Protein AF-A0A935XXM3-F1 (afdb_monomer)

Sequence (80 aa):
MAQGTVKWFNDAKGFGFITPDDGGADVFAHFSAITMEGFKTLKQGEPVSFDLVQGPKGLHAQNIQAQPGPIQTQPKPGDN

Radius of gyration: 13.73 Å; Cα contacts (8 Å, |Δi|>4): 163; chains: 1; bounding box: 31×49×20 Å

Nearest PDB structures (foldseek):
  3i2z-assembly2_B  TM=9.266E-01  e=1.005E-09  Salmonella enterica subsp. enterica serovar Typhimurium
  8xyf-assembly1_B  TM=9.521E-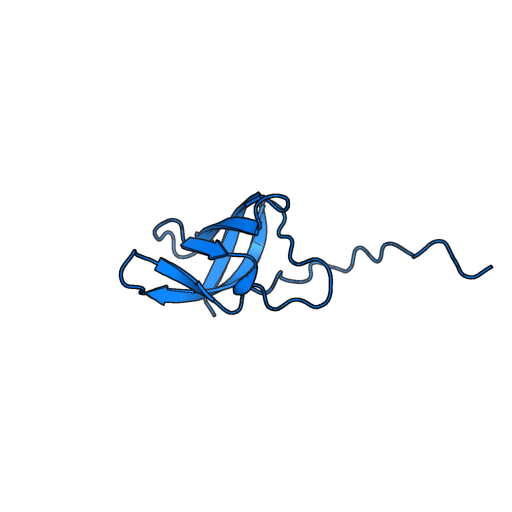01  e=1.884E-09  Escherichia coli K-12
  1mjc-assembly1_A  TM=9.446E-01  e=3.315E-09  Escherichia coli
  5o6f-assembly1_A  TM=8.703E-01  e=1.376E-09  Corynebacterium pseudotuberculosis
  6ktc-assembly1_A  TM=9.078E-01  e=1.048E-07  Homo sapiens

pLDDT: mean 81.02, std 13.91, range [46.84, 92.75]

Foldseek 3Di:
DFKFFFQDADLVQQWGWTQTPVRDDTATEGLVQEDDPDRSDDDGRFMWDFDWDQDPVGTYTHHIGGDDDPDPPPPPPDDD

Solvent-accessible surface area (backbone atoms only — not comparable to full-atom values): 4681 Å² total; per-residue (Å²): 120,44,52,26,33,26,69,39,49,39,66,94,78,37,39,35,34,28,37,36,71,86,70,58,72,72,24,41,35,43,39,88,30,40,61,60,91,75,82,64,64,66,56,60,72,38,57,31,37,23,32,78,41,86,49,100,88,44,52,32,40,33,64,31,30,76,53,84,61,87,75,80,72,72,75,76,93,77,83,132

Structure (mmCIF, N/CA/C/O backbone):
data_AF-A0A935XXM3-F1
#
_entry.id   AF-A0A935XXM3-F1
#
loop_
_atom_site.group_PDB
_atom_site.id
_atom_site.type_symbol
_atom_site.label_atom_id
_atom_site.label_alt_id
_atom_site.label_comp_id
_atom_site.label_asym_id
_atom_site.label_entity_id
_atom_site.label_seq_id
_atom_site.pdbx_PDB_ins_code
_atom_site.Cartn_x
_atom_site.Cartn_y
_atom_site.Cartn_z
_atom_site.occupancy
_atom_site.B_iso_or_equiv
_atom_site.auth_seq_id
_atom_site.auth_comp_id
_atom_site.auth_asym_id
_atom_site.auth_atom_id
_atom_site.pdbx_PDB_model_num
ATOM 1 N N . MET A 1 1 ? -11.408 -2.276 -7.300 1.00 78.75 1 MET A N 1
ATOM 2 C CA . MET A 1 1 ? -10.532 -1.476 -6.420 1.00 78.75 1 MET A CA 1
ATOM 3 C C . MET A 1 1 ? -10.907 -1.696 -4.964 1.00 78.75 1 MET A C 1
ATOM 5 O O . MET A 1 1 ? -11.910 -1.170 -4.494 1.00 78.75 1 MET A O 1
ATOM 9 N N . ALA A 1 2 ? -10.133 -2.530 -4.283 1.00 88.31 2 ALA A N 1
ATOM 10 C CA . ALA A 1 2 ? -10.095 -2.621 -2.833 1.00 88.31 2 ALA A CA 1
ATOM 11 C C . ALA A 1 2 ? -9.190 -1.515 -2.264 1.00 88.31 2 ALA A C 1
ATOM 13 O O . ALA A 1 2 ? -8.300 -0.997 -2.942 1.00 88.31 2 ALA A O 1
ATOM 14 N N . GLN A 1 3 ? -9.426 -1.160 -1.008 1.00 91.19 3 GLN A N 1
ATOM 15 C CA . GLN A 1 3 ? -8.588 -0.229 -0.264 1.00 91.19 3 GLN A CA 1
ATOM 16 C C . GLN A 1 3 ? -7.948 -0.964 0.903 1.00 91.19 3 GLN A C 1
ATOM 18 O O . GLN A 1 3 ? -8.491 -1.936 1.437 1.00 91.19 3 GLN A O 1
ATOM 23 N N . GLY A 1 4 ? -6.774 -0.500 1.296 1.00 91.75 4 GLY A N 1
ATOM 24 C CA . GLY A 1 4 ? -6.095 -1.044 2.451 1.00 91.75 4 GLY A CA 1
ATOM 25 C C . GLY A 1 4 ? -4.935 -0.180 2.878 1.00 91.75 4 GLY A C 1
ATOM 26 O O . GLY A 1 4 ? -4.582 0.812 2.240 1.00 91.75 4 GLY A O 1
ATOM 27 N N . THR A 1 5 ? -4.339 -0.592 3.981 1.00 91.94 5 THR A N 1
ATOM 28 C CA . THR A 1 5 ? -3.209 0.091 4.589 1.00 91.94 5 THR A CA 1
ATOM 29 C C . THR A 1 5 ? -1.974 -0.771 4.424 1.00 91.94 5 THR A C 1
ATOM 31 O O . THR A 1 5 ? -1.986 -1.969 4.715 1.00 91.94 5 THR A O 1
ATOM 34 N N . VAL A 1 6 ? -0.884 -0.178 3.947 1.00 91.75 6 VAL A N 1
ATOM 35 C CA . VAL A 1 6 ? 0.380 -0.897 3.772 1.00 91.75 6 VAL A CA 1
ATOM 36 C C . VAL A 1 6 ? 0.880 -1.342 5.141 1.00 91.75 6 VAL A C 1
ATOM 38 O O . VAL A 1 6 ? 1.265 -0.520 5.973 1.00 91.75 6 VAL A O 1
ATOM 41 N N . LYS A 1 7 ? 0.901 -2.652 5.380 1.00 91.44 7 LYS A N 1
ATOM 42 C CA . LYS A 1 7 ? 1.392 -3.213 6.640 1.00 91.44 7 LYS A CA 1
ATOM 43 C C . LYS A 1 7 ? 2.890 -3.018 6.756 1.00 91.44 7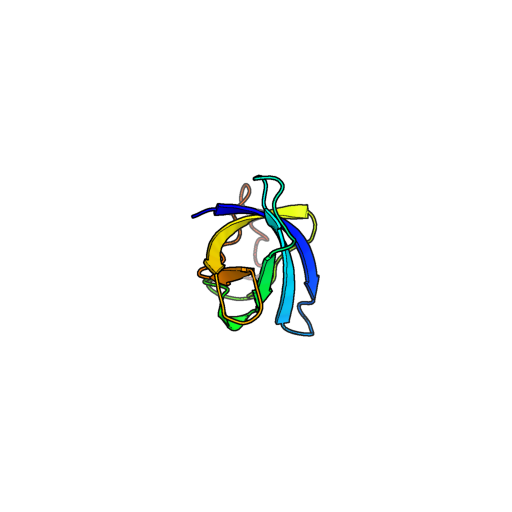 LYS A C 1
ATOM 45 O O . LYS A 1 7 ? 3.391 -2.607 7.797 1.00 91.44 7 LYS A O 1
ATOM 50 N N . TRP A 1 8 ? 3.584 -3.328 5.670 1.00 91.12 8 TRP A N 1
ATOM 51 C CA . TRP A 1 8 ? 4.998 -3.072 5.473 1.00 91.12 8 TRP A CA 1
ATOM 52 C C . TRP A 1 8 ? 5.321 -3.247 3.991 1.00 91.12 8 TRP A C 1
ATOM 54 O O . TRP A 1 8 ? 4.719 -4.068 3.295 1.00 91.12 8 TRP A O 1
ATOM 64 N N . PHE A 1 9 ? 6.296 -2.492 3.510 1.00 90.75 9 PHE A N 1
ATOM 65 C CA . PHE A 1 9 ? 6.812 -2.626 2.159 1.00 90.75 9 PHE A CA 1
ATOM 66 C C . PHE A 1 9 ? 8.323 -2.479 2.200 1.00 90.75 9 PHE A C 1
ATOM 68 O O . PHE A 1 9 ? 8.845 -1.630 2.916 1.00 90.75 9 PHE A O 1
ATOM 75 N N . ASN A 1 10 ? 9.019 -3.342 1.469 1.00 89.25 10 ASN A N 1
ATOM 76 C CA . ASN A 1 10 ? 10.463 -3.294 1.348 1.00 89.25 10 ASN A CA 1
ATOM 77 C C . ASN A 1 10 ? 10.814 -2.820 -0.060 1.00 89.25 10 ASN A C 1
ATOM 79 O O . ASN A 1 10 ? 10.750 -3.591 -1.017 1.00 89.25 10 ASN A O 1
ATOM 83 N N . ASP A 1 11 ? 11.187 -1.552 -0.176 1.00 85.06 11 ASP A N 1
ATOM 84 C CA . ASP A 1 11 ? 11.627 -0.915 -1.418 1.00 85.06 11 ASP A CA 1
ATOM 85 C C . ASP A 1 11 ? 12.888 -1.563 -2.007 1.00 85.06 11 ASP A C 1
ATOM 87 O O . ASP A 1 11 ? 12.939 -1.797 -3.214 1.00 85.06 11 ASP A O 1
ATOM 91 N N . ALA A 1 12 ? 13.853 -1.960 -1.174 1.00 85.88 12 ALA A N 1
ATOM 92 C CA . ALA A 1 12 ? 15.069 -2.636 -1.624 1.00 85.88 12 ALA A CA 1
ATOM 93 C C . ALA A 1 12 ? 14.797 -4.020 -2.238 1.00 85.88 12 ALA A C 1
ATOM 95 O O . ALA A 1 12 ? 15.520 -4.467 -3.128 1.00 85.88 12 ALA A O 1
ATOM 96 N N . LYS A 1 13 ? 13.769 -4.725 -1.752 1.00 87.88 13 LYS A N 1
ATOM 97 C CA . LYS A 1 13 ? 13.360 -6.031 -2.286 1.00 87.88 13 LYS A CA 1
ATOM 98 C C . LYS A 1 13 ? 12.239 -5.949 -3.326 1.00 87.88 13 LYS A C 1
ATOM 100 O O . LYS A 1 13 ? 12.058 -6.902 -4.077 1.00 87.88 13 LYS A O 1
ATOM 105 N N . GLY A 1 14 ? 11.485 -4.854 -3.361 1.00 87.56 14 GLY A N 1
ATOM 106 C CA . GLY A 1 14 ? 10.345 -4.663 -4.253 1.00 87.56 14 GLY A CA 1
ATOM 107 C C . GLY A 1 14 ? 9.104 -5.486 -3.884 1.00 87.56 14 GLY A C 1
ATOM 108 O O . GLY A 1 14 ? 8.307 -5.818 -4.759 1.00 87.56 14 GLY A O 1
ATOM 109 N N . PHE A 1 15 ? 8.914 -5.854 -2.618 1.00 90.06 15 PHE A N 1
ATOM 110 C CA . PHE A 1 15 ? 7.698 -6.549 -2.185 1.00 90.06 15 PHE A CA 1
ATOM 111 C C . PHE A 1 15 ? 7.277 -6.150 -0.775 1.00 90.06 15 PHE A C 1
ATOM 113 O O . PHE A 1 15 ? 8.073 -5.648 0.018 1.00 90.06 15 PHE A O 1
ATOM 120 N N . GLY A 1 16 ? 6.012 -6.395 -0.461 1.00 91.62 16 GLY A N 1
ATOM 121 C CA . GLY A 1 16 ? 5.427 -6.095 0.833 1.00 91.62 16 GLY A CA 1
ATOM 122 C C . GLY A 1 16 ? 4.085 -6.775 1.030 1.00 91.62 16 GLY A C 1
ATOM 123 O O . GLY A 1 16 ? 3.669 -7.627 0.241 1.00 91.62 16 GLY A O 1
ATOM 124 N N . PHE A 1 17 ? 3.402 -6.361 2.087 1.00 92.38 17 PHE A N 1
ATOM 125 C CA . PHE A 1 17 ? 2.050 -6.794 2.394 1.00 92.38 17 PHE A CA 1
ATOM 126 C C . PHE A 1 17 ?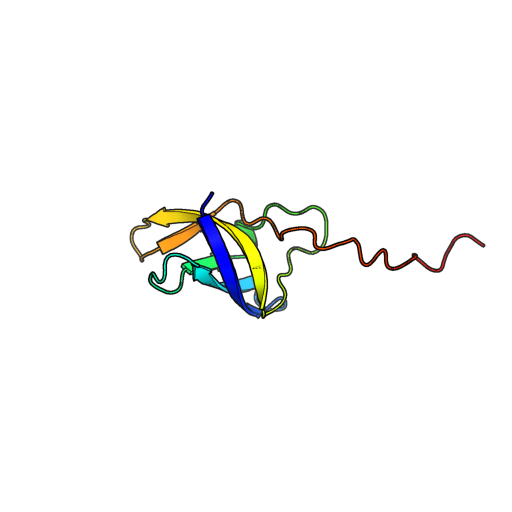 1.164 -5.600 2.707 1.00 92.38 17 PHE A C 1
ATOM 128 O O . PHE A 1 17 ? 1.579 -4.633 3.354 1.00 92.38 17 PHE A O 1
ATOM 135 N N . ILE A 1 18 ? -0.076 -5.696 2.249 1.00 92.56 18 ILE A N 1
ATOM 136 C CA . ILE A 1 18 ? -1.112 -4.703 2.479 1.00 92.56 18 ILE A CA 1
ATOM 137 C C . ILE A 1 18 ? -2.219 -5.372 3.282 1.00 92.56 18 ILE A C 1
ATOM 139 O O . ILE A 1 18 ? -2.664 -6.469 2.943 1.00 92.56 18 ILE A O 1
ATOM 143 N N . THR A 1 19 ? -2.655 -4.710 4.346 1.00 92.75 19 THR A N 1
ATOM 144 C CA . THR A 1 19 ? -3.822 -5.129 5.114 1.00 92.75 19 THR A CA 1
ATOM 145 C C . THR A 1 19 ? -5.056 -4.510 4.458 1.00 92.75 19 THR A C 1
ATOM 147 O O . THR A 1 19 ? -5.162 -3.280 4.450 1.00 92.75 19 THR A O 1
ATOM 150 N N . PRO A 1 20 ? -5.966 -5.304 3.874 1.00 92.06 20 PRO A N 1
ATOM 151 C CA . PRO A 1 20 ? -7.208 -4.777 3.321 1.00 92.06 20 PRO A CA 1
ATOM 152 C C . PRO A 1 20 ? -8.098 -4.238 4.447 1.00 92.06 20 PRO A C 1
ATOM 154 O O . PRO A 1 20 ? -8.176 -4.839 5.518 1.00 92.06 20 PRO A O 1
ATOM 157 N N . ASP A 1 21 ? -8.790 -3.127 4.194 1.00 89.38 21 ASP A N 1
ATOM 158 C CA . ASP A 1 21 ? -9.701 -2.518 5.180 1.00 89.38 21 ASP A CA 1
ATOM 159 C C . ASP A 1 21 ? -10.934 -3.400 5.455 1.00 89.38 21 ASP A C 1
ATOM 161 O O . ASP A 1 21 ? -11.520 -3.371 6.530 1.00 89.38 21 ASP A O 1
ATOM 165 N N . ASP A 1 22 ? -11.246 -4.291 4.509 1.00 83.81 22 ASP A N 1
ATOM 166 C CA . ASP A 1 22 ? -12.283 -5.327 4.602 1.00 83.81 22 ASP A CA 1
ATOM 167 C C . ASP A 1 22 ? -12.039 -6.344 5.744 1.00 83.81 22 ASP A C 1
ATOM 169 O O . ASP A 1 22 ? -12.880 -7.192 6.026 1.00 83.81 22 ASP A O 1
ATOM 173 N N . GLY A 1 23 ? -10.877 -6.287 6.413 1.00 78.56 23 GLY A N 1
ATOM 174 C CA . GLY A 1 23 ? -10.525 -7.184 7.520 1.00 78.56 23 GLY A CA 1
ATOM 175 C C . GLY A 1 23 ? -10.119 -8.593 7.074 1.00 78.56 23 GLY A C 1
ATOM 176 O O . GLY A 1 23 ? -10.061 -9.513 7.889 1.00 78.56 23 GLY A O 1
ATOM 177 N N . GLY A 1 24 ? -9.847 -8.767 5.778 1.00 80.94 24 GLY A N 1
ATOM 178 C CA . GLY A 1 24 ? -9.396 -10.020 5.178 1.00 80.94 24 GLY A CA 1
ATOM 179 C C . GLY A 1 24 ? -7.929 -10.369 5.462 1.00 80.94 24 GLY A C 1
ATOM 180 O O . GLY A 1 24 ? -7.221 -9.696 6.210 1.00 80.94 24 GLY A O 1
ATOM 181 N N . ALA A 1 25 ? -7.458 -11.448 4.833 1.00 86.75 25 ALA A N 1
ATOM 182 C CA . ALA A 1 25 ? -6.068 -11.887 4.943 1.00 86.75 25 ALA A CA 1
ATOM 183 C C . ALA A 1 25 ? -5.085 -10.863 4.347 1.00 86.75 25 ALA A C 1
ATOM 185 O O . ALA A 1 25 ? -5.436 -10.114 3.433 1.00 86.75 25 ALA A O 1
ATOM 186 N N . ASP A 1 26 ? -3.839 -10.872 4.838 1.00 89.75 26 ASP A N 1
ATOM 187 C CA . ASP A 1 26 ? -2.776 -10.014 4.313 1.00 89.75 26 ASP A CA 1
ATOM 188 C C . ASP A 1 26 ? -2.602 -10.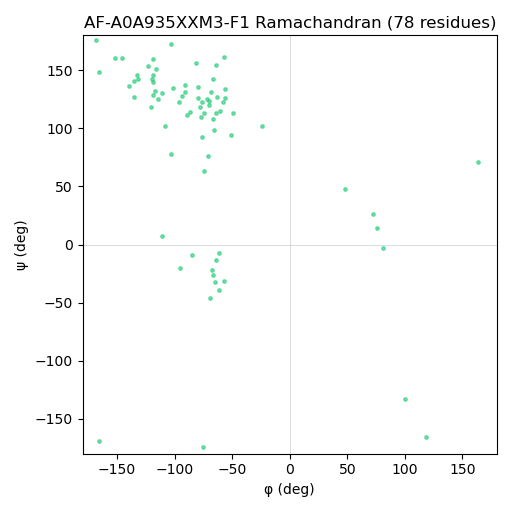247 2.800 1.00 89.75 26 ASP A C 1
ATOM 190 O O . ASP A 1 26 ? -2.398 -11.373 2.337 1.00 89.75 26 ASP A O 1
ATOM 194 N N . VAL A 1 27 ? -2.669 -9.168 2.022 1.00 91.19 27 VAL A N 1
ATOM 195 C CA . VAL A 1 27 ? -2.599 -9.217 0.561 1.00 91.19 27 VAL A CA 1
ATOM 196 C C . VAL A 1 27 ? -1.158 -9.018 0.119 1.00 91.19 27 VAL A C 1
ATOM 198 O O . VAL A 1 27 ? -0.500 -8.047 0.504 1.00 91.19 27 VAL A O 1
ATOM 201 N N . PHE A 1 28 ? -0.664 -9.928 -0.719 1.00 91.88 28 PHE A N 1
ATOM 202 C CA . PHE A 1 28 ? 0.698 -9.846 -1.232 1.00 91.88 28 PHE A CA 1
ATOM 203 C C . PHE A 1 28 ? 0.845 -8.705 -2.244 1.00 91.88 28 PHE A C 1
ATOM 205 O O . PHE A 1 28 ? 0.136 -8.671 -3.251 1.00 91.88 28 PHE A O 1
ATOM 212 N N . ALA A 1 29 ? 1.793 -7.799 -2.009 1.00 90.94 29 ALA A N 1
ATOM 213 C CA . ALA A 1 29 ? 2.059 -6.646 -2.860 1.00 90.94 29 ALA A CA 1
ATOM 214 C C . ALA A 1 29 ? 3.447 -6.749 -3.500 1.00 90.94 29 ALA A C 1
ATOM 216 O O . ALA A 1 29 ? 4.456 -6.878 -2.809 1.00 90.94 29 ALA A O 1
ATOM 217 N N . HIS A 1 30 ? 3.509 -6.654 -4.829 1.00 90.75 30 HIS A N 1
ATOM 218 C CA . HIS A 1 30 ? 4.757 -6.747 -5.589 1.00 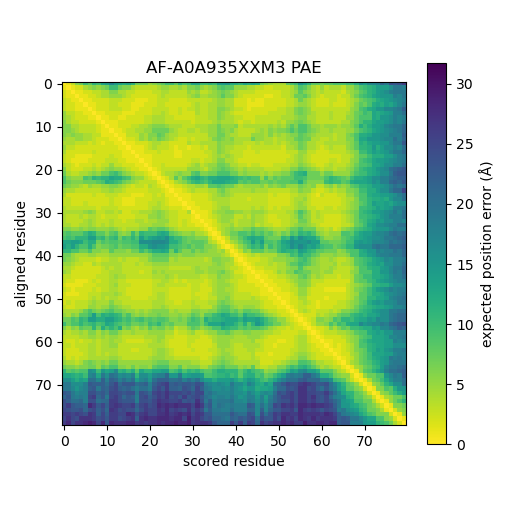90.75 30 HIS A CA 1
ATOM 219 C C . HIS A 1 30 ? 5.010 -5.467 -6.387 1.00 90.75 30 HIS A C 1
ATOM 221 O O . HIS A 1 30 ? 4.076 -4.911 -6.961 1.00 90.75 30 HIS A O 1
ATOM 227 N N . PHE A 1 31 ? 6.267 -5.024 -6.500 1.00 86.25 31 PHE A N 1
ATOM 228 C CA . PHE A 1 31 ? 6.628 -3.799 -7.228 1.00 86.25 31 PHE A CA 1
ATOM 229 C C . PHE A 1 31 ? 6.156 -3.823 -8.686 1.00 86.25 31 PHE A C 1
ATOM 231 O O . PHE A 1 31 ? 5.807 -2.789 -9.252 1.00 86.25 31 PHE A O 1
ATOM 238 N N . SER A 1 32 ? 6.110 -5.010 -9.299 1.00 88.19 32 SER A N 1
ATOM 239 C CA . SER A 1 32 ? 5.634 -5.152 -10.674 1.00 88.19 32 SER A CA 1
ATOM 240 C C . SER A 1 32 ? 4.142 -4.843 -10.819 1.00 88.19 32 SER A C 1
ATOM 242 O O . SER A 1 32 ? 3.724 -4.453 -11.903 1.00 88.19 32 SER A O 1
ATOM 244 N N . ALA A 1 33 ? 3.358 -5.009 -9.752 1.00 89.44 33 ALA A N 1
ATOM 245 C CA . ALA A 1 33 ? 1.937 -4.680 -9.709 1.00 89.44 33 ALA A CA 1
ATOM 246 C C . ALA A 1 33 ? 1.670 -3.203 -9.370 1.00 89.44 33 ALA A C 1
ATOM 248 O O . ALA A 1 33 ? 0.526 -2.763 -9.465 1.00 89.44 33 ALA A O 1
ATOM 249 N N . ILE A 1 34 ? 2.696 -2.440 -8.976 1.00 87.94 34 ILE A N 1
ATOM 250 C CA . ILE A 1 34 ? 2.567 -1.013 -8.676 1.00 87.94 34 ILE A CA 1
ATOM 251 C C . ILE A 1 34 ? 2.516 -0.220 -9.985 1.00 87.94 34 ILE A C 1
ATOM 253 O O . ILE A 1 34 ? 3.467 -0.214 -10.780 1.00 87.94 34 ILE A O 1
ATOM 257 N N . THR A 1 35 ? 1.396 0.469 -10.176 1.00 82.12 35 THR A N 1
ATOM 258 C CA . THR A 1 35 ? 1.094 1.383 -11.281 1.00 82.12 35 THR A CA 1
ATOM 259 C C . THR A 1 35 ? 1.236 2.821 -10.786 1.00 82.12 35 THR A C 1
ATOM 261 O O . THR A 1 35 ? 0.257 3.490 -10.466 1.00 82.12 35 THR A O 1
ATOM 264 N N . MET A 1 36 ? 2.487 3.271 -10.682 1.00 71.31 36 MET A N 1
ATOM 265 C CA . MET A 1 36 ? 2.887 4.627 -10.298 1.00 71.31 36 MET A CA 1
ATOM 266 C C . MET A 1 36 ? 3.994 5.105 -11.242 1.00 71.31 36 MET A C 1
ATOM 268 O O . MET A 1 36 ? 4.885 4.327 -11.594 1.00 71.31 36 MET A O 1
ATOM 272 N N . GLU A 1 37 ? 3.949 6.380 -11.624 1.00 61.62 37 GLU A N 1
ATOM 273 C CA . GLU A 1 37 ? 5.045 7.054 -12.323 1.00 61.62 37 GLU A CA 1
ATOM 274 C C . GLU A 1 37 ? 6.169 7.403 -11.336 1.00 61.62 37 GLU A C 1
ATOM 276 O O . GLU A 1 37 ? 5.949 8.088 -10.338 1.00 61.62 37 GLU A O 1
ATOM 281 N N . GLY A 1 38 ? 7.385 6.920 -11.610 1.00 69.38 38 GLY A N 1
ATOM 282 C CA . GLY A 1 38 ? 8.571 7.177 -10.789 1.00 69.38 38 GLY A CA 1
ATOM 283 C C . GLY A 1 38 ? 8.941 6.025 -9.849 1.00 69.38 38 GLY A C 1
ATOM 284 O O . GLY A 1 38 ? 9.045 4.871 -10.270 1.00 69.38 38 GLY A O 1
ATOM 285 N N . PHE A 1 39 ? 9.213 6.342 -8.580 1.00 63.12 39 PHE A N 1
ATOM 286 C CA . PHE A 1 39 ? 9.651 5.364 -7.581 1.00 63.12 39 PHE A CA 1
ATOM 287 C C . PHE A 1 39 ? 8.469 4.531 -7.089 1.00 63.12 39 PHE A C 1
ATOM 289 O O . PHE A 1 39 ? 7.624 5.025 -6.355 1.00 63.12 39 PHE A O 1
ATOM 296 N N . LYS A 1 40 ? 8.434 3.249 -7.467 1.00 73.25 40 LYS A N 1
ATOM 297 C CA . LYS A 1 40 ? 7.407 2.277 -7.058 1.00 73.25 40 LYS A CA 1
ATOM 298 C C . LYS A 1 40 ? 7.588 1.834 -5.602 1.00 73.25 40 LYS A C 1
ATOM 300 O O . LYS A 1 40 ? 7.883 0.670 -5.334 1.00 73.25 40 LYS A O 1
ATOM 305 N N . THR A 1 41 ? 7.461 2.767 -4.670 1.00 77.50 41 THR A N 1
ATOM 306 C CA . THR A 1 41 ? 7.611 2.517 -3.237 1.00 77.50 41 THR A CA 1
ATOM 307 C C . THR A 1 41 ? 6.321 2.837 -2.501 1.00 77.50 41 THR A C 1
ATOM 309 O O . THR A 1 41 ? 5.571 3.735 -2.877 1.00 77.50 41 THR A O 1
ATOM 312 N N . LEU A 1 42 ? 6.047 2.062 -1.454 1.00 84.06 42 LEU A N 1
ATOM 313 C CA . LEU A 1 42 ? 4.903 2.260 -0.575 1.00 84.06 42 LEU A CA 1
ATOM 314 C C . LEU A 1 42 ? 5.418 2.526 0.835 1.00 84.06 42 LEU A C 1
ATOM 316 O O . LEU A 1 42 ? 6.366 1.878 1.281 1.00 84.06 42 LEU A O 1
ATOM 320 N N . LYS A 1 43 ? 4.794 3.462 1.546 1.00 84.50 43 LYS A N 1
ATOM 321 C CA . LYS A 1 43 ? 5.107 3.716 2.953 1.00 84.50 43 LYS A CA 1
ATOM 322 C C . LYS A 1 43 ? 4.224 2.865 3.849 1.00 84.50 43 LYS A C 1
ATOM 324 O O . LYS A 1 43 ? 3.026 2.756 3.622 1.00 84.50 43 LYS A O 1
ATOM 329 N N . GLN A 1 44 ? 4.815 2.287 4.891 1.00 90.00 44 GLN A N 1
ATOM 330 C CA . GLN A 1 44 ? 4.058 1.625 5.950 1.00 90.00 44 GLN A CA 1
ATOM 331 C C . GLN A 1 44 ? 3.048 2.599 6.574 1.00 90.00 44 GLN A C 1
ATOM 333 O O . GLN A 1 44 ? 3.404 3.727 6.907 1.00 90.00 44 GLN A O 1
ATOM 338 N N . GLY A 1 45 ? 1.806 2.150 6.752 1.00 87.94 45 GLY A N 1
ATOM 339 C CA . GLY A 1 45 ? 0.715 2.960 7.294 1.00 87.94 45 GLY A CA 1
ATOM 340 C C . GLY A 1 45 ? 0.045 3.889 6.278 1.00 87.94 45 GLY A C 1
ATOM 341 O O . GLY A 1 45 ? -0.929 4.547 6.627 1.00 87.94 45 GLY A O 1
ATOM 342 N N . GLU A 1 46 ? 0.527 3.944 5.033 1.00 86.62 46 GLU A N 1
ATOM 343 C CA . GLU A 1 46 ? -0.088 4.758 3.984 1.00 86.62 46 GLU A C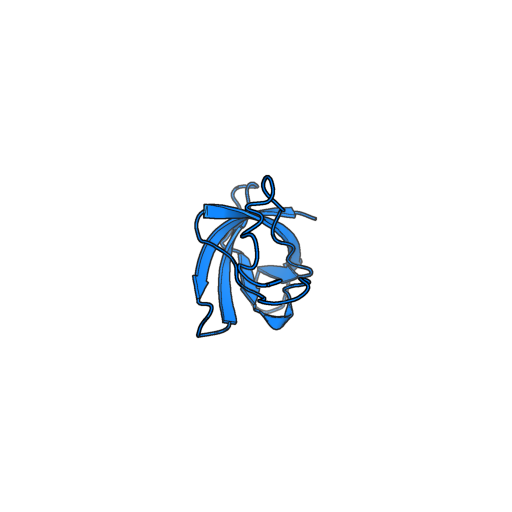A 1
ATOM 344 C C . GLU A 1 46 ? -1.318 4.042 3.399 1.00 86.62 46 GLU A C 1
ATOM 346 O O . GLU A 1 46 ? -1.247 2.832 3.124 1.00 86.62 46 GLU A O 1
ATOM 351 N N . PRO A 1 47 ? -2.444 4.755 3.197 1.00 89.75 47 PRO A N 1
ATOM 352 C CA . PRO A 1 47 ? -3.586 4.218 2.474 1.00 89.75 47 PRO A CA 1
ATOM 353 C C . PRO A 1 47 ? -3.248 4.039 0.993 1.00 89.75 47 PRO A C 1
ATOM 355 O O . PRO A 1 47 ? -2.737 4.937 0.317 1.00 89.75 47 PRO A O 1
ATOM 358 N N . VAL A 1 48 ? -3.560 2.859 0.474 1.00 89.62 48 VAL A N 1
ATOM 359 C CA . VAL A 1 48 ? -3.323 2.489 -0.918 1.00 89.62 48 VAL A CA 1
ATOM 360 C C . VAL A 1 48 ? -4.573 1.848 -1.502 1.00 89.62 48 VAL A C 1
ATOM 362 O O . VAL A 1 48 ? -5.309 1.129 -0.825 1.00 89.62 48 VAL A O 1
ATOM 365 N N . SER A 1 49 ? -4.800 2.101 -2.785 1.00 91.06 49 SER A N 1
ATOM 366 C CA . SER A 1 49 ? -5.850 1.455 -3.565 1.00 91.06 49 SER A CA 1
ATOM 367 C C . SER A 1 49 ? -5.228 0.366 -4.428 1.00 91.06 49 SER A C 1
ATOM 369 O O . SER A 1 49 ? -4.187 0.571 -5.043 1.00 91.06 49 SER A O 1
ATOM 371 N N . PHE A 1 50 ? -5.832 -0.813 -4.465 1.00 91.56 50 PHE A N 1
ATOM 372 C CA . PHE A 1 50 ? -5.336 -1.946 -5.241 1.00 91.56 50 PHE A CA 1
ATOM 373 C C . PHE A 1 50 ? -6.489 -2.849 -5.652 1.00 91.56 50 PHE A C 1
ATOM 375 O O . PHE A 1 50 ? -7.559 -2.837 -5.058 1.00 91.56 50 PHE A O 1
ATOM 382 N N . ASP A 1 51 ? -6.284 -3.676 -6.662 1.00 91.19 51 ASP A N 1
ATOM 383 C CA . ASP A 1 51 ? -7.229 -4.714 -7.038 1.00 91.19 51 ASP A CA 1
ATOM 384 C C . ASP A 1 51 ? -6.829 -6.045 -6.416 1.00 91.19 51 ASP A C 1
ATOM 386 O O . ASP A 1 51 ? -5.709 -6.531 -6.575 1.00 91.19 51 ASP A O 1
ATOM 390 N N . LEU A 1 52 ? -7.756 -6.609 -5.653 1.00 89.69 52 LEU A N 1
ATOM 391 C CA . LEU A 1 52 ? -7.553 -7.820 -4.883 1.00 89.69 52 LEU A CA 1
ATOM 392 C C . LEU A 1 52 ? -7.924 -9.001 -5.779 1.00 89.69 52 LEU A C 1
ATOM 394 O O . LEU A 1 52 ? -9.082 -9.171 -6.153 1.00 89.69 52 LEU A O 1
ATOM 398 N N . VAL A 1 53 ? -6.926 -9.788 -6.170 1.00 88.81 53 VAL A N 1
ATOM 399 C CA . VAL A 1 53 ? -7.105 -10.876 -7.135 1.00 88.81 53 VAL A CA 1
ATOM 400 C C . VAL A 1 53 ? -6.744 -12.203 -6.481 1.00 88.81 53 VAL A C 1
ATOM 402 O O . VAL A 1 53 ? -5.678 -12.349 -5.881 1.00 88.81 53 VAL A O 1
ATOM 405 N N . GLN A 1 54 ? -7.645 -13.184 -6.590 1.00 86.69 54 GLN A N 1
ATOM 406 C CA . GLN A 1 54 ? -7.374 -14.556 -6.165 1.00 86.69 54 GLN A CA 1
ATOM 407 C C . GLN A 1 54 ? -6.441 -15.231 -7.167 1.00 86.69 54 GLN A C 1
ATOM 409 O O . GLN A 1 54 ? -6.810 -15.476 -8.314 1.00 86.69 54 GLN A O 1
ATOM 414 N N . GLY A 1 55 ? -5.227 -15.535 -6.718 1.00 82.00 55 GLY A N 1
ATOM 415 C CA . GLY A 1 55 ? -4.272 -16.352 -7.446 1.00 82.00 55 GLY A CA 1
ATOM 416 C C . GLY A 1 55 ? -4.178 -17.777 -6.887 1.00 82.00 55 GLY A C 1
ATOM 417 O O . GLY A 1 55 ? -4.683 -18.074 -5.804 1.00 82.00 55 GLY A O 1
ATOM 418 N N . PRO A 1 56 ? -3.441 -18.667 -7.572 1.00 80.94 56 PRO A N 1
ATOM 419 C CA . PRO A 1 56 ? -3.229 -20.051 -7.133 1.00 80.94 56 PRO A CA 1
ATOM 420 C C . PRO A 1 56 ? -2.446 -20.176 -5.812 1.00 80.94 56 PRO A C 1
ATOM 422 O O . PRO A 1 56 ? -2.397 -21.255 -5.232 1.00 80.94 56 PRO A O 1
ATOM 425 N N . LYS A 1 57 ? -1.810 -19.093 -5.342 1.00 77.12 57 LYS A N 1
ATOM 426 C CA . LYS A 1 57 ? -1.029 -19.032 -4.093 1.00 77.12 57 LYS A CA 1
ATOM 427 C C . LYS A 1 57 ? -1.681 -18.175 -2.998 1.00 77.12 57 LYS A C 1
ATOM 429 O O . LYS A 1 57 ? -1.048 -17.941 -1.974 1.00 77.12 57 LYS A O 1
ATOM 434 N N . GLY A 1 58 ? -2.912 -17.705 -3.206 1.00 83.62 58 GLY A N 1
ATOM 435 C CA . GLY A 1 58 ? -3.617 -16.807 -2.289 1.00 83.62 58 GLY A CA 1
ATOM 436 C C . GLY A 1 58 ? -3.955 -15.455 -2.916 1.00 83.62 58 GLY A C 1
ATOM 437 O O . GLY A 1 58 ? -3.924 -15.292 -4.136 1.00 83.62 58 GLY A O 1
ATOM 438 N N . LEU A 1 59 ? -4.315 -14.494 -2.066 1.00 88.56 59 LEU A N 1
ATOM 439 C CA . LEU A 1 59 ? -4.717 -13.151 -2.476 1.00 88.56 59 LEU A CA 1
ATOM 440 C C . LEU A 1 59 ? -3.482 -12.296 -2.785 1.00 88.56 59 LEU A C 1
ATOM 442 O O . LEU A 1 59 ? -2.596 -12.136 -1.941 1.00 88.56 59 LEU A O 1
ATOM 446 N N . HIS A 1 60 ? -3.435 -11.712 -3.981 1.00 91.56 60 HIS A N 1
ATOM 447 C CA . HIS A 1 60 ? -2.408 -10.743 -4.363 1.00 91.56 60 HIS A CA 1
ATOM 448 C C . HIS A 1 60 ? -3.029 -9.424 -4.814 1.00 91.56 60 HIS A C 1
ATOM 450 O O . HIS A 1 60 ? -4.161 -9.377 -5.297 1.00 91.56 60 HIS A O 1
ATOM 456 N N . ALA A 1 61 ? -2.266 -8.349 -4.667 1.00 91.50 61 ALA A N 1
ATOM 457 C CA . ALA A 1 61 ? -2.639 -7.018 -5.104 1.00 91.50 61 ALA A CA 1
ATOM 458 C C . ALA A 1 61 ? -2.150 -6.775 -6.539 1.00 91.50 61 ALA A C 1
ATOM 460 O O . ALA A 1 61 ? -0.983 -7.010 -6.862 1.00 91.50 61 ALA A O 1
ATOM 461 N N . GLN A 1 62 ? -3.043 -6.284 -7.393 1.00 92.31 62 GLN A N 1
ATOM 462 C CA . GLN A 1 62 ? -2.768 -5.789 -8.743 1.00 92.31 62 GLN A CA 1
ATOM 463 C C . GLN A 1 62 ? -3.137 -4.314 -8.866 1.00 92.31 62 GLN A C 1
ATOM 465 O O . GLN A 1 62 ? -3.929 -3.819 -8.074 1.00 92.31 62 GLN A O 1
ATOM 470 N N . ASN A 1 63 ? -2.578 -3.619 -9.861 1.00 91.31 63 ASN A N 1
ATOM 471 C CA . ASN A 1 63 ? -2.845 -2.196 -10.109 1.00 91.31 63 ASN A CA 1
ATOM 472 C C . ASN A 1 63 ? -2.746 -1.357 -8.826 1.00 91.31 63 ASN A C 1
ATOM 474 O O . ASN A 1 63 ? -3.658 -0.608 -8.485 1.00 91.31 63 ASN A O 1
ATOM 478 N N . ILE A 1 64 ? -1.669 -1.552 -8.063 1.00 90.00 64 ILE A N 1
ATOM 479 C CA . ILE A 1 64 ? -1.489 -0.856 -6.792 1.00 90.00 64 ILE A CA 1
ATOM 480 C C . ILE A 1 64 ? -1.213 0.612 -7.101 1.00 90.00 64 ILE A C 1
ATOM 482 O O . ILE A 1 64 ? -0.259 0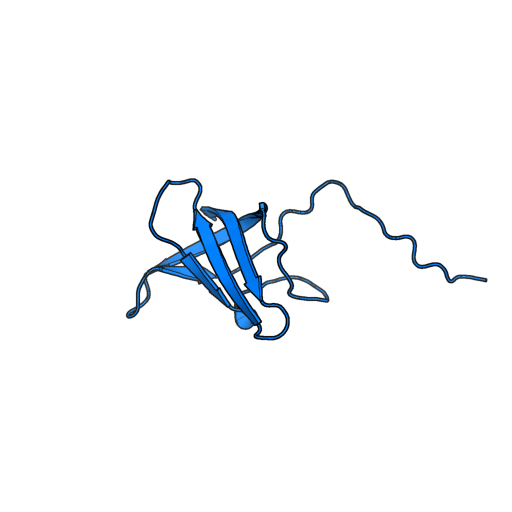.945 -7.810 1.00 90.00 64 ILE A O 1
ATOM 486 N N . GLN A 1 65 ? -2.043 1.478 -6.541 1.00 87.94 65 GLN A N 1
ATOM 487 C CA . GLN A 1 65 ? -1.944 2.921 -6.621 1.00 87.94 65 GLN A CA 1
ATOM 488 C C . GLN A 1 65 ? -1.815 3.465 -5.202 1.00 87.94 65 GLN A C 1
ATOM 490 O O . GLN A 1 65 ? -2.703 3.291 -4.364 1.00 87.94 65 GLN A O 1
ATOM 495 N N . ALA A 1 66 ? -0.689 4.120 -4.925 1.00 84.62 66 ALA A N 1
ATOM 496 C CA . ALA A 1 66 ? -0.563 4.893 -3.702 1.00 84.62 66 ALA A CA 1
ATOM 497 C C . ALA A 1 66 ? -1.594 6.018 -3.754 1.00 84.62 66 ALA A C 1
ATOM 499 O O . ALA A 1 66 ? -1.657 6.742 -4.751 1.00 84.62 66 ALA A O 1
ATOM 500 N N . GLN A 1 67 ? -2.428 6.137 -2.721 1.00 78.06 67 GLN A N 1
ATOM 501 C CA . GLN A 1 67 ? -3.384 7.227 -2.691 1.00 78.06 67 GLN A CA 1
ATOM 502 C C . GLN A 1 67 ? -2.578 8.510 -2.477 1.00 78.06 67 GLN A C 1
ATOM 504 O O . GLN A 1 67 ? -1.858 8.5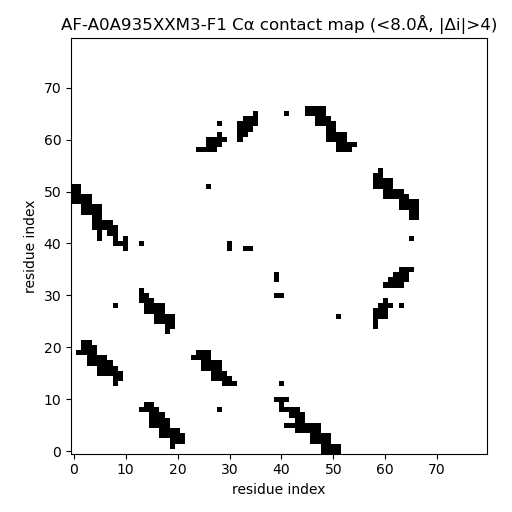99 -1.479 1.00 78.06 67 GLN A O 1
ATOM 509 N N . PRO A 1 68 ? -2.629 9.488 -3.400 1.00 64.56 68 PRO A N 1
ATOM 510 C CA . PRO A 1 68 ? -1.946 10.746 -3.180 1.00 64.56 68 PRO A CA 1
ATOM 511 C C . PRO A 1 68 ? -2.637 11.437 -2.001 1.00 64.56 68 PRO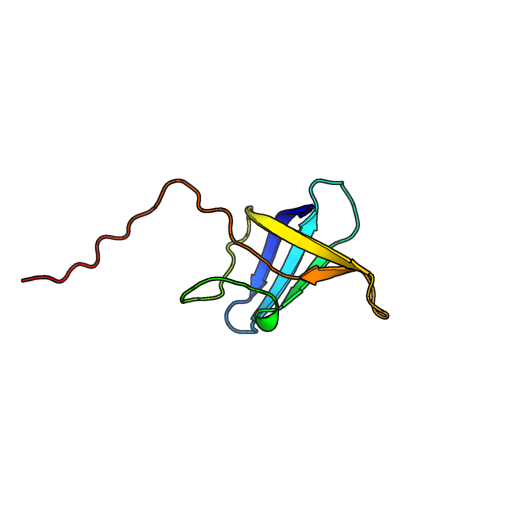 A C 1
ATOM 513 O O . PRO A 1 68 ? -3.691 12.053 -2.148 1.00 64.56 68 PRO A O 1
ATOM 516 N N . GLY A 1 69 ? -2.053 11.315 -0.807 1.00 56.72 69 GLY A N 1
ATOM 517 C CA . GLY A 1 69 ? -2.285 12.274 0.267 1.00 56.72 69 GLY A CA 1
ATOM 518 C C . GLY A 1 69 ? -1.908 13.675 -0.227 1.00 56.72 69 GLY A C 1
ATOM 519 O O . GLY A 1 69 ? -1.199 13.778 -1.236 1.00 56.72 69 GLY A O 1
ATOM 520 N N . PRO A 1 70 ? -2.381 14.755 0.427 1.00 48.50 70 PRO A N 1
ATOM 521 C CA . PRO A 1 70 ? -2.098 16.116 -0.007 1.00 48.50 70 PRO A CA 1
ATOM 522 C C . PRO A 1 70 ? -0.600 16.231 -0.242 1.00 48.50 70 PRO A C 1
ATOM 524 O O . PRO A 1 70 ? 0.199 16.047 0.674 1.00 48.50 70 PRO A O 1
ATOM 527 N N . ILE A 1 71 ? -0.274 16.412 -1.518 1.00 46.84 71 ILE A N 1
ATOM 528 C CA . ILE A 1 71 ? 1.050 16.603 -2.074 1.00 46.84 71 ILE A CA 1
ATOM 529 C C . ILE A 1 71 ? 2.013 17.163 -1.023 1.00 46.84 71 ILE A C 1
ATOM 531 O O . ILE A 1 71 ? 2.051 18.362 -0.763 1.00 46.84 71 ILE A O 1
ATOM 535 N N . GLN A 1 72 ? 2.867 16.315 -0.451 1.00 46.84 72 GLN A N 1
ATOM 536 C CA . GLN A 1 72 ? 4.176 16.809 -0.051 1.00 46.84 72 GLN A CA 1
ATOM 537 C C . GLN A 1 72 ? 4.913 17.031 -1.368 1.00 46.84 72 GLN A C 1
ATOM 539 O O . GLN A 1 72 ? 5.706 16.201 -1.803 1.00 46.84 72 GLN A O 1
ATOM 544 N N . THR A 1 73 ? 4.570 18.127 -2.058 1.00 47.91 73 THR A N 1
ATOM 545 C CA . THR A 1 73 ? 5.449 18.775 -3.019 1.00 47.91 73 THR A CA 1
ATOM 546 C C . THR A 1 73 ? 6.747 18.977 -2.270 1.00 47.91 73 THR A C 1
ATOM 548 O O . THR A 1 73 ? 6.886 19.931 -1.511 1.00 47.91 73 THR A O 1
ATOM 551 N N . GLN A 1 74 ? 7.675 18.038 -2.414 1.00 47.91 74 GLN A N 1
ATOM 552 C CA . GLN A 1 74 ? 9.062 18.335 -2.170 1.00 47.91 74 GLN A CA 1
ATOM 553 C C . GLN A 1 74 ? 9.409 19.321 -3.286 1.00 47.91 74 GLN A C 1
ATOM 555 O O . GLN A 1 74 ? 9.398 18.920 -4.456 1.00 47.91 74 GLN A O 1
ATOM 560 N N . PRO A 1 75 ? 9.595 20.620 -2.987 1.00 52.41 75 PRO A N 1
ATOM 561 C CA . PRO A 1 75 ? 10.115 21.515 -3.999 1.00 52.41 75 PRO A CA 1
ATOM 562 C C . PRO A 1 75 ? 11.461 20.915 -4.397 1.00 52.41 75 PRO A C 1
ATOM 564 O O . PRO A 1 75 ? 12.300 20.656 -3.535 1.00 52.41 75 PRO A O 1
ATOM 567 N N . LYS A 1 76 ? 11.648 20.607 -5.682 1.00 52.16 76 LYS A N 1
ATOM 568 C CA . LYS A 1 76 ? 12.990 20.336 -6.193 1.00 52.16 76 LYS A CA 1
ATOM 569 C C . LYS A 1 76 ? 13.779 21.628 -5.941 1.00 52.16 76 LYS A C 1
ATOM 571 O O . LYS A 1 76 ? 13.384 22.653 -6.496 1.00 52.16 76 LYS A O 1
ATOM 576 N N . PRO A 1 77 ? 14.817 21.643 -5.085 1.00 55.69 77 PRO A N 1
ATOM 577 C CA . PRO A 1 77 ? 15.647 22.825 -4.943 1.00 55.69 77 PRO A CA 1
ATOM 578 C C . PRO A 1 77 ? 16.550 22.853 -6.175 1.00 55.69 77 PRO A C 1
ATOM 580 O O . PRO A 1 77 ? 17.564 22.163 -6.225 1.00 55.69 77 PRO A O 1
ATOM 583 N N . GLY A 1 78 ? 16.115 23.552 -7.218 1.00 64.06 78 GLY A N 1
ATOM 584 C CA . GLY A 1 78 ? 16.865 23.610 -8.463 1.00 64.06 78 GLY A CA 1
ATOM 585 C C . GLY A 1 78 ? 16.035 24.104 -9.633 1.00 64.06 78 GLY A C 1
ATOM 586 O O . GLY A 1 78 ? 15.729 23.326 -10.528 1.00 64.06 78 GLY A O 1
ATOM 587 N N . ASP A 1 79 ? 15.706 25.389 -9.627 1.00 56.56 79 ASP A N 1
ATOM 588 C CA . ASP A 1 79 ? 16.019 26.203 -10.798 1.00 56.56 79 ASP A CA 1
ATOM 589 C C . ASP A 1 79 ? 16.616 27.516 -10.269 1.00 56.56 79 ASP A C 1
ATOM 591 O O . ASP A 1 79 ? 16.117 28.072 -9.288 1.00 56.56 79 ASP A O 1
ATOM 595 N N . ASN A 1 80 ? 17.791 27.849 -10.795 1.00 52.38 80 ASN A N 1
ATOM 596 C CA . ASN A 1 80 ? 18.797 28.768 -10.260 1.00 52.38 80 ASN A CA 1
ATOM 597 C C . ASN A 1 80 ? 18.437 30.244 -10.435 1.00 52.38 80 ASN A C 1
ATOM 599 O O . ASN A 1 80 ? 17.860 30.598 -11.481 1.00 52.38 80 ASN A O 1
#

Mean predicted aligned error: 7.93 Å

Secondary structure (DSSP, 8-state):
-EEEEEEEEETTTTEEEEEETTS-SPEEEEGGGB--SS-----TT-EEEEEEEEETTEEEEEEEEE---S------S---